Protein AF-A0A2E7DE19-F1 (afdb_monomer)

Radius of gyration: 15.9 Å; Cα contacts (8 Å, |Δi|>4): 62; chains: 1; bounding box: 41×29×39 Å

Structure (mmCIF, N/CA/C/O backbone):
data_AF-A0A2E7DE19-F1
#
_entry.id   AF-A0A2E7DE19-F1
#
loop_
_atom_site.group_PDB
_atom_site.id
_atom_site.type_symbol
_atom_site.label_atom_id
_atom_site.label_alt_id
_atom_site.label_comp_id
_atom_site.label_asym_id
_atom_site.label_entity_id
_atom_site.label_seq_id
_atom_site.pdbx_PDB_ins_code
_atom_site.Cartn_x
_atom_site.Cartn_y
_atom_site.Cartn_z
_atom_site.occupancy
_atom_site.B_iso_or_equiv
_atom_site.auth_seq_id
_atom_site.auth_comp_id
_atom_site.auth_asym_id
_atom_site.auth_atom_id
_atom_site.pdbx_PDB_model_num
ATOM 1 N N . MET A 1 1 ? 12.618 -2.943 -17.981 1.00 48.34 1 MET A N 1
ATOM 2 C CA . MET A 1 1 ? 11.287 -3.041 -18.613 1.00 48.34 1 MET A CA 1
ATOM 3 C C . MET A 1 1 ? 10.284 -2.841 -17.489 1.00 48.34 1 MET A C 1
ATOM 5 O O . MET A 1 1 ? 10.403 -3.546 -16.498 1.00 48.34 1 MET A O 1
ATOM 9 N N . VAL A 1 2 ? 9.439 -1.812 -17.550 1.00 58.94 2 VAL A N 1
ATOM 10 C CA . VAL A 1 2 ? 8.439 -1.544 -16.502 1.00 58.94 2 VAL A CA 1
ATOM 11 C C . VAL A 1 2 ? 7.219 -2.405 -16.816 1.00 58.94 2 VAL A C 1
ATOM 13 O O . VAL A 1 2 ? 6.699 -2.320 -17.924 1.00 58.94 2 VAL A O 1
ATOM 16 N N . SER A 1 3 ? 6.830 -3.282 -15.894 1.00 68.19 3 SER A N 1
ATOM 17 C CA . SER A 1 3 ? 5.659 -4.154 -16.026 1.00 68.19 3 SER A CA 1
ATOM 18 C C . SER A 1 3 ? 4.397 -3.423 -15.575 1.00 68.19 3 SER A C 1
ATOM 20 O O . SER A 1 3 ? 4.404 -2.781 -14.527 1.00 68.19 3 SER A O 1
ATOM 22 N N . GLU A 1 4 ? 3.331 -3.520 -16.363 1.00 78.94 4 GLU A N 1
ATOM 23 C CA . GLU A 1 4 ? 2.039 -2.897 -16.070 1.00 78.94 4 GLU A CA 1
ATOM 24 C C . GLU A 1 4 ? 1.293 -3.668 -14.971 1.00 78.94 4 GLU A C 1
ATOM 26 O O . GLU A 1 4 ? 1.323 -4.900 -14.945 1.00 78.94 4 GLU A O 1
ATOM 31 N N . ILE A 1 5 ? 0.627 -2.950 -14.062 1.00 78.88 5 ILE A N 1
ATOM 32 C CA . ILE A 1 5 ? -0.225 -3.567 -13.035 1.00 78.88 5 ILE A CA 1
ATOM 33 C C . ILE A 1 5 ? -1.537 -4.000 -13.693 1.00 78.88 5 ILE A C 1
ATOM 35 O O . ILE A 1 5 ? -2.244 -3.167 -14.267 1.00 78.88 5 ILE A O 1
ATOM 39 N N . ARG A 1 6 ? -1.850 -5.296 -13.614 1.00 85.56 6 ARG A N 1
ATOM 40 C CA . ARG A 1 6 ? -3.105 -5.872 -14.114 1.00 85.56 6 ARG A CA 1
ATOM 41 C C . ARG A 1 6 ? -4.158 -5.809 -13.014 1.00 85.56 6 ARG A C 1
ATOM 43 O O . ARG A 1 6 ? -3.842 -6.063 -11.858 1.00 85.56 6 ARG A O 1
ATOM 50 N N . ASP A 1 7 ? -5.405 -5.533 -13.379 1.00 84.06 7 ASP A N 1
ATOM 51 C CA . ASP A 1 7 ? -6.487 -5.384 -12.395 1.00 84.06 7 ASP A CA 1
ATOM 52 C C . ASP A 1 7 ? -6.766 -6.691 -11.634 1.00 84.06 7 ASP A C 1
ATOM 54 O O . ASP A 1 7 ? -6.958 -6.663 -10.426 1.00 84.06 7 ASP A O 1
ATOM 58 N N . ALA A 1 8 ? -6.641 -7.846 -12.297 1.00 86.12 8 ALA A N 1
ATOM 59 C CA . ALA A 1 8 ? -6.798 -9.151 -11.647 1.00 86.12 8 ALA A CA 1
ATOM 60 C C . ALA A 1 8 ? -5.791 -9.390 -10.503 1.00 86.12 8 ALA A C 1
ATOM 62 O O . ALA A 1 8 ? -6.151 -9.978 -9.488 1.00 86.12 8 ALA A O 1
ATOM 63 N N . ASP A 1 9 ? -4.549 -8.907 -10.644 1.00 87.44 9 ASP A N 1
ATOM 64 C CA . ASP A 1 9 ? -3.537 -9.027 -9.582 1.00 87.44 9 ASP A CA 1
ATOM 65 C C . ASP A 1 9 ? -3.875 -8.114 -8.389 1.00 87.44 9 ASP A C 1
ATOM 67 O O . ASP A 1 9 ? -3.499 -8.388 -7.251 1.00 87.44 9 ASP A O 1
ATOM 71 N N . LEU A 1 10 ? -4.568 -7.002 -8.652 1.00 88.00 10 LEU A N 1
ATOM 72 C CA . LEU A 1 10 ? -4.961 -6.027 -7.641 1.00 88.00 10 LEU A CA 1
ATOM 73 C C . LEU A 1 10 ? -6.164 -6.517 -6.833 1.00 88.00 10 LEU A C 1
ATOM 75 O O . LEU A 1 10 ? -6.169 -6.370 -5.613 1.00 88.00 10 LEU A O 1
ATOM 79 N N . ASP A 1 11 ? -7.130 -7.148 -7.498 1.00 89.25 11 ASP A N 1
ATOM 80 C CA . ASP A 1 11 ? -8.281 -7.774 -6.847 1.00 89.25 11 ASP A CA 1
ATOM 81 C C . ASP A 1 11 ? -7.835 -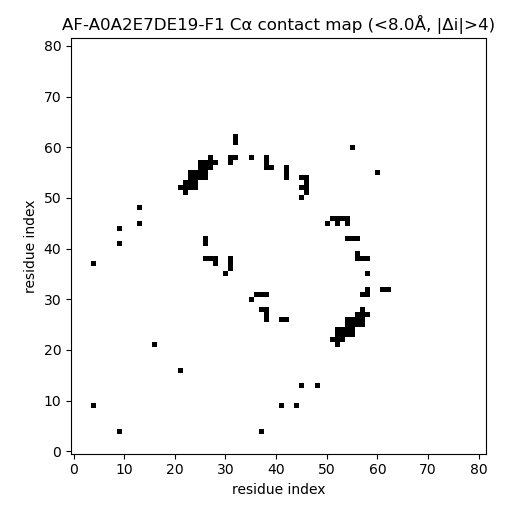8.909 -5.908 1.00 89.25 11 ASP A C 1
ATOM 83 O O . ASP A 1 11 ? -8.255 -8.964 -4.752 1.00 89.25 11 ASP A O 1
ATOM 87 N N . GLU A 1 12 ? -6.915 -9.771 -6.359 1.00 91.88 12 GLU A N 1
ATOM 88 C CA . GLU A 1 12 ? -6.355 -10.851 -5.533 1.00 91.88 12 GLU A CA 1
ATOM 89 C C . GLU A 1 12 ? -5.590 -10.308 -4.312 1.00 91.88 12 GLU A C 1
ATOM 91 O O . GLU A 1 12 ? -5.714 -10.831 -3.198 1.00 91.88 12 GLU A O 1
ATOM 96 N N . LEU A 1 13 ? -4.838 -9.217 -4.494 1.00 90.00 13 LEU A N 1
ATOM 97 C CA . LEU A 1 13 ? -4.145 -8.530 -3.405 1.00 90.00 13 LEU A CA 1
ATOM 98 C C . LEU A 1 13 ? -5.127 -7.970 -2.364 1.00 90.00 13 LEU A C 1
ATOM 100 O O . LEU A 1 13 ? -4.895 -8.127 -1.165 1.00 90.00 13 LEU A O 1
ATOM 104 N N . ILE A 1 14 ? -6.209 -7.326 -2.807 1.00 91.19 14 ILE A N 1
ATOM 105 C CA . ILE A 1 14 ? -7.229 -6.744 -1.924 1.00 91.19 14 ILE A CA 1
ATOM 106 C C . ILE A 1 14 ? -7.887 -7.830 -1.069 1.00 91.19 14 ILE A C 1
ATOM 108 O O . ILE A 1 14 ? -7.988 -7.660 0.146 1.00 91.19 14 ILE A O 1
ATOM 112 N N . GLU A 1 15 ? -8.298 -8.949 -1.671 1.00 92.38 15 GLU A N 1
ATOM 113 C CA . GLU A 1 15 ? -8.901 -10.055 -0.917 1.00 92.38 15 GLU A CA 1
ATOM 114 C C . GLU A 1 15 ? -7.902 -10.663 0.075 1.00 92.38 15 GLU A C 1
ATOM 116 O O . GLU A 1 15 ? -8.238 -10.878 1.237 1.00 92.38 15 GLU A O 1
ATOM 121 N N . THR A 1 16 ? -6.637 -10.821 -0.325 1.00 91.50 16 THR A N 1
ATOM 122 C CA . THR A 1 16 ? -5.581 -11.313 0.576 1.00 91.50 16 THR A CA 1
ATOM 123 C C . THR A 1 16 ? -5.402 -10.410 1.801 1.00 91.50 16 THR A C 1
ATOM 125 O O . THR A 1 16 ? -5.271 -10.896 2.924 1.00 91.50 16 THR A O 1
ATOM 128 N N . ILE A 1 17 ? -5.391 -9.090 1.605 1.00 90.00 17 ILE A N 1
ATOM 129 C CA . ILE A 1 17 ? -5.240 -8.109 2.689 1.00 90.00 17 ILE A CA 1
ATOM 130 C C . ILE A 1 17 ? -6.475 -8.109 3.595 1.00 90.00 17 ILE A C 1
ATOM 132 O O . ILE A 1 17 ? -6.342 -8.051 4.820 1.00 90.00 17 ILE A O 1
ATOM 136 N N . ARG A 1 18 ? -7.673 -8.219 3.009 1.00 88.44 18 ARG A N 1
ATOM 137 C CA . ARG A 1 18 ? -8.932 -8.308 3.752 1.00 88.44 18 ARG A CA 1
ATOM 138 C C . ARG A 1 18 ? -8.973 -9.549 4.640 1.00 88.44 18 ARG A C 1
ATOM 140 O O . ARG A 1 18 ? -9.309 -9.425 5.816 1.00 88.44 18 ARG A O 1
ATOM 147 N N . ASP A 1 19 ? -8.584 -10.705 4.111 1.00 92.06 19 ASP A N 1
ATOM 148 C CA . ASP A 1 19 ? -8.557 -11.971 4.850 1.00 92.06 19 ASP A CA 1
ATOM 149 C C . ASP A 1 19 ? -7.551 -11.957 6.007 1.00 92.06 19 ASP A C 1
ATOM 151 O O . ASP A 1 19 ? -7.771 -12.592 7.039 1.00 92.06 19 ASP A O 1
ATOM 155 N N . GLN A 1 20 ? -6.456 -11.205 5.869 1.00 90.25 20 GLN A N 1
ATOM 156 C CA . GLN A 1 20 ? -5.472 -11.039 6.939 1.00 90.25 20 GLN A CA 1
ATOM 157 C C . GLN A 1 20 ? -5.924 -10.075 8.045 1.00 90.25 20 GLN A C 1
ATOM 159 O O . GLN A 1 20 ? -5.313 -10.066 9.113 1.00 90.25 20 GLN A O 1
ATOM 164 N N . GLY A 1 21 ? -6.976 -9.278 7.822 1.00 86.38 21 GLY A N 1
ATOM 165 C CA . GLY A 1 21 ? -7.527 -8.368 8.831 1.00 86.38 21 GLY A CA 1
ATOM 166 C C . GLY A 1 21 ? -6.540 -7.299 9.310 1.00 86.38 21 GLY A C 1
ATOM 167 O O . GLY A 1 21 ? -6.586 -6.900 10.472 1.00 86.38 21 GLY A O 1
ATOM 168 N N . VAL A 1 22 ? -5.616 -6.870 8.447 1.00 89.00 22 VAL A N 1
ATOM 169 C CA . VAL A 1 22 ? -4.613 -5.853 8.789 1.00 89.00 22 VAL A CA 1
ATOM 170 C C . VAL A 1 22 ? -5.227 -4.452 8.835 1.00 89.00 22 VAL A C 1
ATOM 172 O O . VAL A 1 22 ? -6.144 -4.132 8.082 1.00 89.00 22 VAL A O 1
ATOM 175 N N . GLU A 1 23 ? -4.696 -3.599 9.710 1.00 85.88 23 GLU A N 1
ATOM 176 C CA . GLU A 1 23 ? -5.176 -2.220 9.900 1.00 85.88 23 GLU A CA 1
ATOM 177 C C . GLU A 1 23 ? -4.409 -1.198 9.040 1.00 85.88 23 GLU A C 1
ATOM 179 O O . GLU A 1 23 ? -4.930 -0.121 8.747 1.00 85.88 23 GLU A O 1
ATOM 184 N N . SER A 1 24 ? -3.190 -1.538 8.600 1.00 88.44 24 SER A N 1
ATOM 185 C CA . SER A 1 24 ? -2.307 -0.646 7.840 1.00 88.44 24 SER A CA 1
ATOM 186 C C . SER A 1 24 ? -1.436 -1.413 6.836 1.00 88.44 24 SER A C 1
ATOM 188 O O . SER A 1 24 ? -0.985 -2.526 7.119 1.00 88.44 24 SER A O 1
ATOM 190 N N . VAL A 1 25 ? -1.189 -0.824 5.660 1.00 91.00 25 VAL A N 1
ATOM 191 C CA . VAL A 1 25 ? -0.374 -1.390 4.571 1.00 91.00 25 VAL A CA 1
ATOM 192 C C . VAL A 1 25 ? 0.596 -0.346 4.019 1.00 91.00 25 VAL A C 1
ATOM 194 O O . VAL A 1 25 ? 0.206 0.754 3.626 1.00 91.00 25 VAL A O 1
ATOM 197 N N . ALA A 1 26 ? 1.869 -0.727 3.908 1.00 88.25 26 ALA A N 1
ATOM 198 C CA . ALA A 1 26 ? 2.892 0.059 3.226 1.00 88.25 26 ALA A CA 1
ATOM 199 C C . ALA A 1 26 ? 3.116 -0.455 1.794 1.00 88.25 26 ALA A C 1
ATOM 201 O O . ALA A 1 26 ? 3.332 -1.649 1.581 1.00 88.25 26 ALA A O 1
ATOM 202 N N . VAL A 1 27 ? 3.107 0.448 0.813 1.00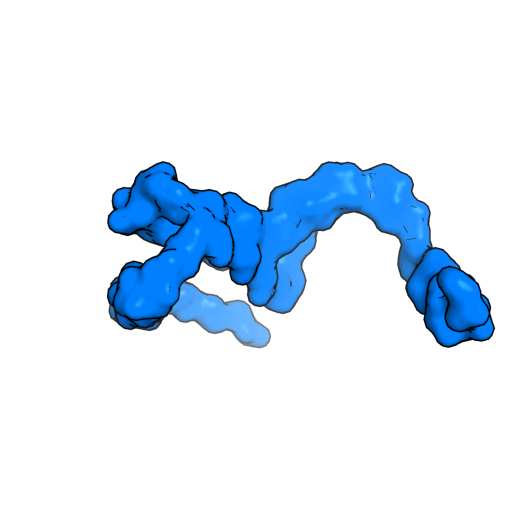 88.69 27 VAL A N 1
ATOM 203 C CA . VAL A 1 27 ? 3.304 0.131 -0.609 1.00 88.69 27 VAL A CA 1
ATOM 204 C C . VAL A 1 27 ? 4.658 0.665 -1.075 1.00 88.69 27 VAL A C 1
ATOM 206 O O . VAL A 1 27 ? 4.890 1.876 -1.083 1.00 88.69 27 VAL A O 1
ATOM 209 N N . CYS A 1 28 ? 5.543 -0.247 -1.488 1.00 85.25 28 CYS A N 1
ATOM 210 C CA . CYS A 1 28 ? 6.918 0.058 -1.887 1.00 85.25 28 CYS A CA 1
ATOM 211 C C . CYS A 1 28 ? 7.246 -0.571 -3.247 1.00 85.25 28 CYS A C 1
ATOM 213 O O . CYS A 1 28 ? 7.405 -1.787 -3.355 1.00 85.25 28 CYS A O 1
ATOM 215 N N . PHE A 1 29 ? 7.402 0.254 -4.279 1.00 83.81 29 PHE A N 1
ATOM 216 C CA . PHE A 1 29 ? 7.843 -0.166 -5.608 1.00 83.81 29 PHE A CA 1
ATOM 217 C C . PHE A 1 29 ? 9.267 0.313 -5.896 1.00 83.81 29 PHE A C 1
ATOM 219 O O . PHE A 1 29 ? 9.692 1.402 -5.509 1.00 83.81 29 PHE A O 1
ATOM 226 N N . LEU A 1 30 ? 10.014 -0.489 -6.657 1.00 78.06 30 LEU A N 1
ATOM 227 C CA . LEU A 1 30 ? 11.321 -0.079 -7.162 1.00 78.06 30 LEU A CA 1
ATOM 228 C C . LEU A 1 30 ? 11.168 1.140 -8.086 1.00 78.06 30 LEU A C 1
ATOM 230 O O . LEU A 1 30 ? 10.329 1.144 -8.984 1.00 78.06 30 LEU A O 1
ATOM 234 N N . PHE A 1 31 ? 12.013 2.157 -7.885 1.00 71.56 31 PHE A N 1
ATOM 235 C CA . PHE A 1 31 ? 12.006 3.428 -8.629 1.00 71.56 31 PHE A CA 1
ATOM 236 C C . PHE A 1 31 ? 10.757 4.310 -8.443 1.00 71.56 31 PHE A C 1
ATOM 238 O O . PHE A 1 31 ? 10.568 5.261 -9.206 1.00 71.56 31 PHE A O 1
ATOM 245 N N . SER A 1 32 ? 9.945 4.077 -7.408 1.00 65.81 32 SER A N 1
ATOM 246 C CA . SER A 1 32 ? 8.760 4.898 -7.107 1.00 65.81 32 SER A CA 1
ATOM 247 C C . SER A 1 32 ? 9.072 6.386 -6.892 1.00 65.81 32 SER A C 1
ATOM 249 O O . SER A 1 32 ? 8.262 7.248 -7.220 1.00 65.81 32 SER A O 1
ATOM 251 N N . PHE A 1 33 ? 10.288 6.720 -6.448 1.00 62.44 33 PHE A N 1
ATOM 252 C CA . PHE A 1 33 ? 10.768 8.105 -6.335 1.00 62.44 33 PHE A CA 1
ATOM 253 C C . PHE A 1 33 ? 10.914 8.840 -7.685 1.00 62.44 33 PHE A C 1
ATOM 255 O O . PHE A 1 33 ? 10.926 10.073 -7.709 1.00 62.44 33 PHE A O 1
ATOM 262 N N . LEU A 1 34 ? 11.069 8.106 -8.794 1.00 70.62 34 LEU A N 1
ATOM 263 C CA . LEU A 1 34 ? 11.133 8.638 -10.164 1.00 70.62 34 LEU A CA 1
ATOM 264 C C . LEU A 1 34 ? 9.759 8.616 -10.834 1.00 70.62 34 LEU A C 1
ATOM 266 O O . LEU A 1 34 ? 9.411 9.559 -11.539 1.00 70.62 34 LEU A O 1
ATOM 270 N N . ASN A 1 35 ? 8.992 7.545 -10.621 1.00 77.44 35 ASN A N 1
ATOM 271 C CA . ASN A 1 35 ? 7.646 7.389 -11.156 1.00 77.44 35 ASN A CA 1
ATOM 272 C C . ASN A 1 35 ? 6.739 6.685 -10.127 1.00 77.44 35 ASN A C 1
ATOM 274 O O . ASN A 1 35 ? 6.723 5.454 -10.074 1.00 77.44 35 ASN A O 1
ATOM 278 N N . PRO A 1 36 ? 5.965 7.442 -9.332 1.00 81.69 36 PRO A N 1
ATOM 279 C CA . PRO A 1 36 ? 5.113 6.880 -8.287 1.00 81.69 36 PRO A CA 1
ATOM 280 C C . PRO A 1 36 ? 3.772 6.353 -8.805 1.00 81.69 36 PRO A C 1
ATOM 282 O O . PRO A 1 36 ? 2.988 5.843 -8.015 1.00 81.69 36 PRO A O 1
ATOM 285 N N . SER A 1 37 ? 3.495 6.437 -10.113 1.00 85.31 37 SER A N 1
ATOM 286 C CA . SER A 1 37 ? 2.184 6.082 -10.690 1.00 85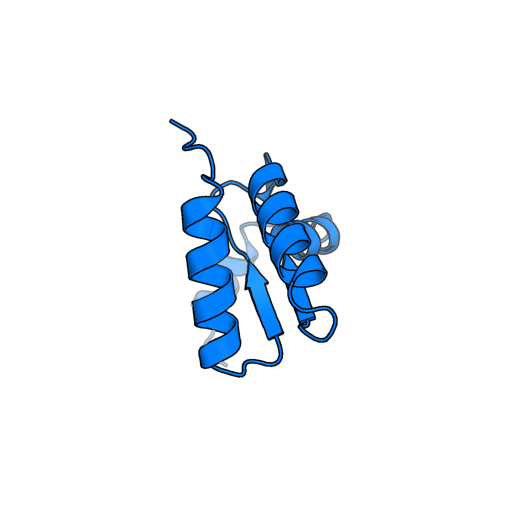.31 37 SER A CA 1
ATOM 287 C C . SER A 1 37 ? 1.682 4.689 -10.294 1.00 85.31 37 SER A C 1
ATOM 289 O O . SER A 1 37 ? 0.487 4.502 -10.081 1.00 85.31 37 SER A O 1
ATOM 291 N N . HIS A 1 38 ? 2.583 3.715 -10.160 1.00 86.81 38 HIS A N 1
ATOM 292 C CA . HIS A 1 38 ? 2.243 2.365 -9.712 1.00 86.81 38 HIS A CA 1
ATOM 293 C C . HIS A 1 38 ? 1.847 2.312 -8.233 1.00 86.81 38 HIS A C 1
ATOM 295 O O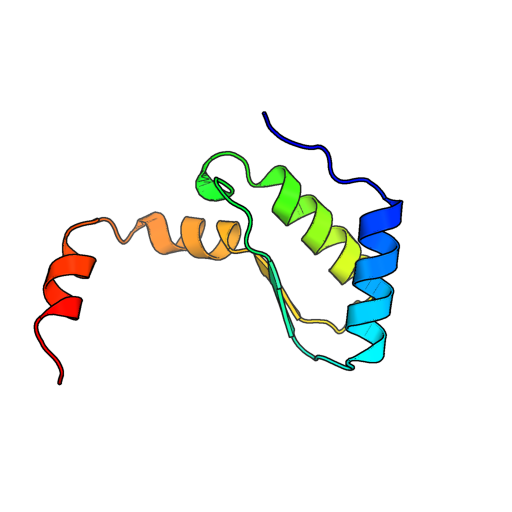 . HIS A 1 38 ? 0.844 1.685 -7.901 1.00 86.81 38 HIS A O 1
ATOM 301 N N . GLU A 1 39 ? 2.576 3.008 -7.358 1.00 86.69 39 GLU A N 1
ATOM 302 C CA . GLU A 1 39 ? 2.223 3.103 -5.936 1.00 86.69 39 GLU A CA 1
ATOM 303 C C . GLU A 1 39 ? 0.906 3.842 -5.738 1.00 86.69 39 GLU A C 1
ATOM 305 O O . GLU A 1 39 ? 0.046 3.383 -4.995 1.00 86.69 39 GLU A O 1
ATOM 310 N N . GLU A 1 40 ? 0.720 4.953 -6.448 1.00 88.62 40 GLU A N 1
ATOM 311 C CA . GLU A 1 40 ? -0.501 5.752 -6.382 1.00 88.62 40 GLU A CA 1
ATOM 312 C C . GLU A 1 40 ? -1.719 4.950 -6.869 1.00 88.62 40 GLU A C 1
ATOM 314 O O . GLU A 1 40 ? -2.793 5.045 -6.271 1.00 88.62 40 GLU A O 1
ATOM 319 N N . ARG A 1 41 ? -1.562 4.117 -7.911 1.00 90.31 41 ARG A N 1
ATOM 320 C CA . ARG A 1 41 ? -2.631 3.238 -8.414 1.00 90.31 41 ARG A CA 1
ATOM 321 C C . ARG A 1 41 ? -3.001 2.154 -7.404 1.00 90.31 41 ARG A C 1
ATOM 323 O O . ARG A 1 41 ? -4.184 1.996 -7.114 1.00 90.31 41 ARG A O 1
ATOM 330 N N . VAL A 1 42 ? -2.016 1.441 -6.854 1.00 90.44 42 VAL A N 1
ATOM 331 C CA . VAL A 1 42 ? -2.263 0.397 -5.842 1.00 90.44 42 VAL A CA 1
ATOM 332 C C . VAL A 1 42 ? -2.869 1.006 -4.586 1.00 90.44 42 VAL A C 1
ATOM 334 O O . VAL A 1 42 ? -3.875 0.516 -4.085 1.00 90.44 42 VAL A O 1
ATOM 337 N N . GLY A 1 43 ? -2.310 2.119 -4.110 1.00 91.12 43 GLY A N 1
ATOM 338 C CA . GLY A 1 43 ? -2.807 2.785 -2.917 1.00 91.12 43 GLY A CA 1
ATOM 339 C C . GLY A 1 43 ? -4.234 3.287 -3.063 1.00 91.12 43 GLY A C 1
ATOM 340 O O . GLY A 1 43 ? -5.018 3.174 -2.126 1.00 91.12 43 GLY A O 1
ATOM 341 N N . ARG A 1 44 ? -4.600 3.803 -4.242 1.00 91.19 44 ARG A N 1
ATOM 342 C CA . ARG A 1 44 ? -5.981 4.203 -4.520 1.00 91.19 44 ARG A CA 1
ATOM 343 C C . ARG A 1 44 ? -6.929 3.012 -4.474 1.00 91.19 44 ARG A C 1
ATOM 345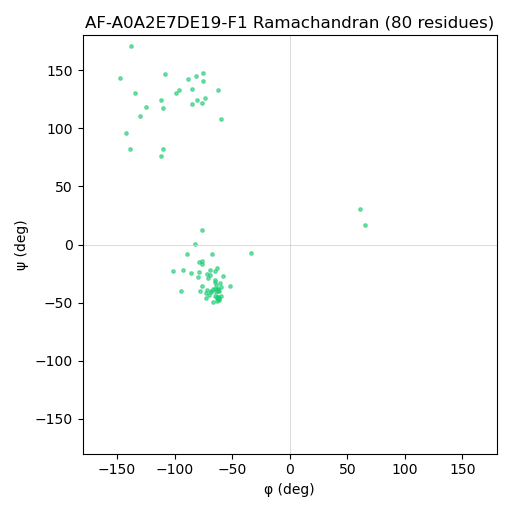 O O . ARG A 1 44 ? -7.923 3.088 -3.770 1.00 91.19 44 ARG A O 1
ATOM 352 N N . ALA A 1 45 ? -6.596 1.915 -5.146 1.00 91.31 45 ALA A N 1
ATOM 353 C CA . ALA A 1 45 ? -7.452 0.734 -5.148 1.00 91.31 45 ALA A CA 1
ATOM 354 C C . ALA A 1 45 ? -7.640 0.137 -3.744 1.00 91.31 45 ALA A C 1
ATOM 356 O O . ALA A 1 45 ? -8.756 -0.226 -3.384 1.00 91.31 45 ALA A O 1
ATOM 357 N N . LEU A 1 46 ? -6.582 0.106 -2.926 1.00 90.56 46 LEU A N 1
ATOM 358 C CA . LEU A 1 46 ? -6.673 -0.337 -1.532 1.00 90.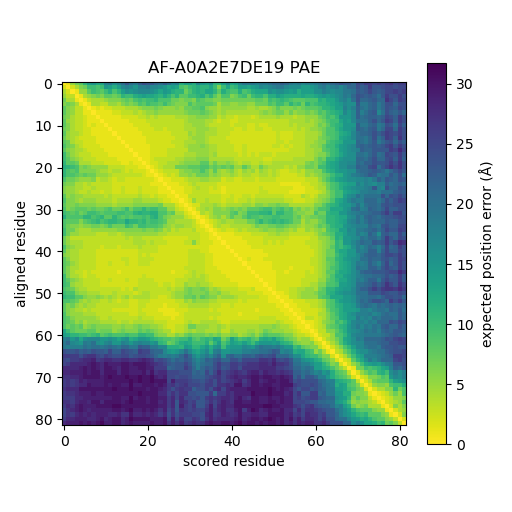56 46 LEU A CA 1
ATOM 359 C C . LEU A 1 46 ? -7.584 0.572 -0.697 1.00 90.56 46 LEU A C 1
ATOM 361 O O . LEU A 1 46 ? -8.445 0.073 0.021 1.00 90.56 46 LEU A O 1
ATOM 365 N N . ARG A 1 47 ? -7.441 1.898 -0.822 1.00 90.75 47 ARG A N 1
ATOM 366 C CA . ARG A 1 47 ? -8.290 2.868 -0.107 1.00 90.75 47 ARG A CA 1
ATOM 367 C C . ARG A 1 47 ? -9.748 2.819 -0.576 1.00 90.75 47 ARG A C 1
ATOM 369 O O . ARG A 1 47 ? -10.649 2.929 0.250 1.00 90.75 47 ARG A O 1
ATOM 376 N N . ASP A 1 48 ? -9.980 2.628 -1.874 1.00 91.62 48 ASP A N 1
ATOM 377 C CA . ASP A 1 48 ? -11.324 2.527 -2.453 1.00 91.62 48 ASP A CA 1
ATOM 378 C C . ASP A 1 48 ? -12.029 1.236 -2.004 1.00 91.62 48 ASP A C 1
ATOM 380 O O . ASP A 1 48 ? -13.215 1.253 -1.674 1.00 91.62 48 ASP A O 1
ATOM 384 N N . ALA A 1 49 ? -11.301 0.116 -1.949 1.00 90.38 49 ALA A N 1
ATOM 385 C CA . ALA A 1 49 ? -11.846 -1.174 -1.532 1.00 90.38 49 ALA A CA 1
ATOM 386 C C . ALA A 1 49 ? -11.974 -1.325 -0.006 1.00 90.38 49 ALA A C 1
ATOM 388 O O . ALA A 1 49 ? -12.824 -2.083 0.471 1.00 90.38 49 ALA A O 1
ATOM 389 N N . MET A 1 50 ? -11.122 -0.641 0.763 1.00 89.56 50 MET A N 1
ATOM 390 C CA . MET A 1 50 ? -11.055 -0.721 2.224 1.00 89.56 50 MET A CA 1
ATOM 391 C C . MET A 1 50 ? -10.850 0.682 2.826 1.00 89.56 50 MET A C 1
ATOM 393 O O . MET A 1 50 ? -9.733 1.043 3.190 1.00 89.56 50 MET A O 1
ATOM 397 N N . PRO A 1 51 ? -11.920 1.481 3.001 1.00 87.62 51 PRO A N 1
ATOM 398 C CA . PRO A 1 51 ? -11.804 2.873 3.454 1.00 87.62 51 PRO A CA 1
ATOM 399 C C . PRO A 1 51 ? -11.223 3.054 4.863 1.00 87.62 51 PRO A C 1
ATOM 401 O O . PRO A 1 51 ? -10.776 4.142 5.213 1.00 87.62 51 PRO A O 1
ATOM 404 N N . THR A 1 52 ? -11.270 2.009 5.692 1.00 87.75 52 THR A N 1
ATOM 405 C CA . THR A 1 52 ? -10.712 2.001 7.052 1.00 87.75 52 THR A CA 1
ATOM 406 C C . THR A 1 52 ? -9.251 1.563 7.097 1.00 87.75 52 THR A C 1
ATOM 408 O O . THR A 1 52 ? -8.650 1.629 8.163 1.00 87.75 52 THR A O 1
ATOM 411 N N . LEU A 1 53 ? -8.698 1.081 5.980 1.00 90.88 53 LEU A N 1
ATOM 412 C CA . LEU A 1 53 ? -7.316 0.629 5.892 1.00 90.88 53 LEU A CA 1
ATOM 413 C C . LEU A 1 53 ? -6.396 1.838 5.733 1.00 90.88 53 LEU A C 1
ATOM 415 O O . LEU A 1 53 ? -6.533 2.624 4.792 1.00 90.88 53 LEU A O 1
ATOM 419 N N . GLU A 1 54 ? -5.426 1.973 6.630 1.00 90.69 54 GLU A N 1
ATOM 420 C CA . GLU A 1 54 ? -4.380 2.971 6.463 1.00 90.69 54 GLU A CA 1
ATOM 421 C C . GLU A 1 54 ? -3.416 2.513 5.359 1.00 90.69 54 GLU A C 1
ATOM 423 O O . GLU A 1 54 ? -2.892 1.401 5.387 1.00 90.69 54 GLU A O 1
ATOM 428 N N . VAL A 1 55 ? -3.186 3.357 4.353 1.00 91.56 55 VAL A N 1
ATOM 429 C CA . VAL A 1 55 ? -2.302 3.020 3.231 1.00 91.56 55 VAL A CA 1
ATOM 430 C C . VAL A 1 55 ? -1.227 4.078 3.092 1.00 91.56 55 VAL A C 1
ATOM 432 O O . VAL A 1 55 ? -1.533 5.238 2.800 1.00 91.56 55 VAL A O 1
ATOM 435 N N . VAL A 1 56 ? 0.023 3.653 3.247 1.00 88.69 56 VAL A N 1
ATOM 436 C CA . VAL A 1 56 ? 1.205 4.515 3.207 1.00 88.69 56 VAL A CA 1
ATOM 437 C C . VAL A 1 56 ? 2.029 4.203 1.962 1.00 88.69 56 VAL A C 1
ATOM 439 O O . VAL A 1 56 ? 2.437 3.060 1.748 1.00 88.69 56 VAL A O 1
ATOM 442 N N . LEU A 1 57 ? 2.298 5.212 1.132 1.00 89.06 57 LEU A N 1
ATOM 443 C CA . LEU A 1 57 ? 3.117 5.048 -0.071 1.00 89.06 57 LEU A CA 1
ATOM 444 C C . LEU A 1 57 ? 4.567 5.447 0.203 1.00 89.06 57 LEU A C 1
ATOM 446 O O . LEU A 1 57 ? 4.838 6.527 0.733 1.00 89.06 57 LEU A O 1
ATOM 450 N N . SER A 1 58 ? 5.526 4.619 -0.214 1.00 80.81 58 SER A N 1
ATOM 451 C CA . SER A 1 58 ? 6.950 4.929 -0.026 1.00 80.81 58 SER A CA 1
ATOM 452 C C . SER A 1 58 ? 7.360 6.232 -0.730 1.00 80.81 58 SER A C 1
ATOM 454 O O . SER A 1 58 ? 8.186 6.992 -0.221 1.00 80.81 58 SER A O 1
ATOM 456 N N . SER A 1 59 ? 6.731 6.541 -1.866 1.00 77.50 59 SER A N 1
ATOM 457 C CA . SER A 1 59 ? 6.913 7.790 -2.607 1.00 77.50 59 SER A CA 1
ATOM 458 C C . SER A 1 59 ? 6.359 9.031 -1.903 1.00 77.50 59 SER A C 1
ATOM 460 O O . SER A 1 59 ? 6.883 10.120 -2.142 1.00 77.50 59 SER A O 1
ATOM 462 N N . GLU A 1 60 ? 5.355 8.904 -1.030 1.00 75.56 60 GLU A N 1
ATOM 463 C CA . GLU A 1 60 ? 4.860 10.010 -0.195 1.00 75.56 60 GLU A CA 1
ATOM 464 C C . GLU A 1 60 ? 5.882 10.325 0.908 1.00 75.56 60 GLU A C 1
ATOM 466 O O . GLU A 1 60 ? 6.308 11.475 1.039 1.00 75.56 60 GLU A O 1
ATOM 471 N N . ILE A 1 61 ? 6.399 9.292 1.585 1.00 69.12 61 ILE A N 1
ATOM 472 C CA . ILE A 1 61 ? 7.436 9.437 2.621 1.00 69.12 61 ILE A CA 1
ATOM 473 C C . ILE A 1 61 ? 8.728 10.025 2.033 1.00 69.12 61 ILE A C 1
ATOM 475 O O . ILE A 1 61 ? 9.311 10.957 2.583 1.00 69.12 61 ILE A O 1
ATOM 479 N N . LEU A 1 62 ? 9.194 9.513 0.887 1.00 57.34 62 LEU A N 1
ATOM 480 C CA . LEU A 1 62 ? 10.434 9.975 0.249 1.00 57.34 62 LEU A CA 1
ATOM 481 C C . LEU A 1 62 ? 10.326 11.393 -0.337 1.00 57.34 62 LEU A C 1
ATOM 483 O O . LEU A 1 62 ? 11.352 12.050 -0.534 1.00 57.34 62 LEU A O 1
ATOM 487 N N . ARG A 1 63 ? 9.110 11.878 -0.629 1.00 52.34 63 ARG A N 1
ATOM 488 C CA . ARG A 1 63 ? 8.868 13.275 -1.024 1.00 52.34 63 ARG A CA 1
ATOM 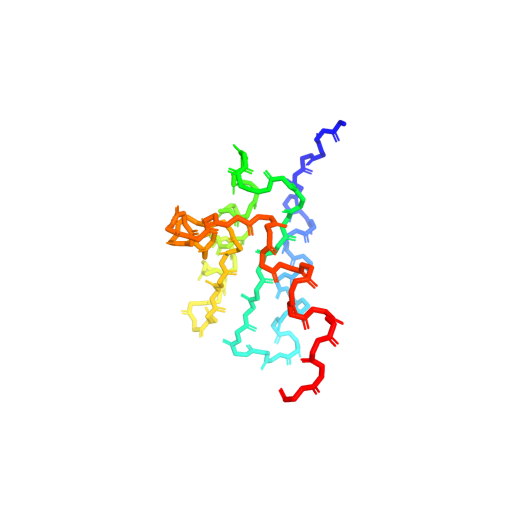489 C C . ARG A 1 63 ? 9.004 14.217 0.174 1.00 52.34 63 ARG A C 1
ATOM 491 O O . ARG A 1 63 ? 9.647 15.253 0.014 1.00 52.34 63 ARG A O 1
ATOM 498 N N . GLU A 1 64 ? 8.492 13.840 1.347 1.00 48.19 64 GLU A N 1
ATOM 499 C CA . GLU A 1 64 ? 8.733 14.565 2.608 1.00 48.19 64 GLU A CA 1
ATOM 500 C C . GLU A 1 64 ? 10.211 14.510 3.026 1.00 48.19 64 GLU A C 1
ATOM 502 O O . GLU A 1 64 ? 10.790 15.517 3.426 1.00 48.19 64 GLU A O 1
ATOM 507 N N . PHE A 1 65 ? 10.879 13.375 2.813 1.00 46.22 65 PHE A N 1
ATOM 508 C CA . PHE A 1 65 ? 12.302 13.187 3.119 1.00 46.22 65 PHE A CA 1
ATOM 509 C C . PHE A 1 65 ? 13.281 13.836 2.120 1.00 46.22 65 PHE A C 1
ATOM 511 O O . PHE A 1 65 ? 14.488 13.594 2.196 1.00 46.22 65 PHE A O 1
ATOM 518 N N . ARG A 1 66 ? 12.832 14.713 1.206 1.00 48.31 66 ARG A N 1
ATOM 519 C CA . ARG A 1 66 ? 13.748 15.485 0.337 1.00 48.31 66 ARG A CA 1
ATOM 520 C C . ARG A 1 66 ? 14.603 16.520 1.082 1.00 48.31 66 ARG A C 1
ATOM 522 O O . ARG A 1 66 ? 15.541 17.036 0.471 1.00 48.31 66 ARG A O 1
ATOM 529 N N . GLU A 1 67 ? 14.358 16.764 2.371 1.00 44.19 67 GLU A N 1
ATOM 530 C CA . GLU A 1 67 ? 15.308 17.471 3.246 1.00 44.19 67 GLU A CA 1
ATOM 531 C C . GLU A 1 67 ? 16.467 16.597 3.749 1.00 44.19 67 GLU A C 1
ATOM 533 O O . GLU A 1 67 ? 17.491 17.133 4.161 1.00 44.19 67 GLU A O 1
ATOM 538 N N . TYR A 1 68 ? 16.392 15.269 3.642 1.00 48.44 68 TYR A N 1
ATOM 539 C CA . TYR A 1 68 ? 17.501 14.387 3.999 1.00 48.44 68 TYR A CA 1
ATOM 540 C C . TYR A 1 68 ? 18.076 13.715 2.756 1.00 48.44 68 TYR A C 1
ATOM 542 O O . TYR A 1 68 ? 17.932 12.522 2.496 1.00 48.44 68 TYR A O 1
ATOM 550 N N . ARG A 1 69 ? 18.848 14.499 2.003 1.00 47.06 69 ARG A N 1
ATOM 551 C CA . ARG A 1 69 ? 20.110 13.946 1.504 1.00 47.06 69 ARG A CA 1
ATOM 552 C C . ARG A 1 69 ? 21.137 14.050 2.642 1.00 47.06 69 ARG A C 1
ATOM 554 O 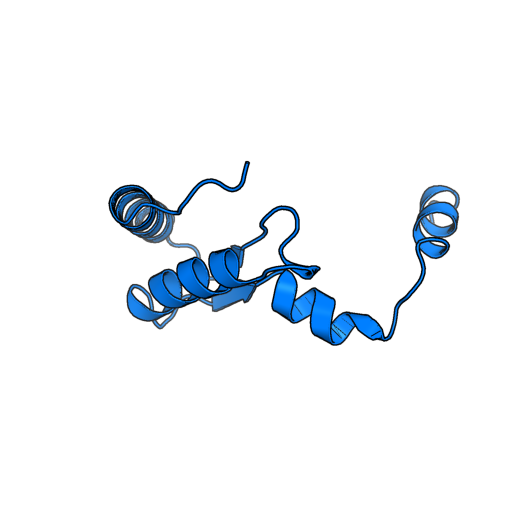O . ARG A 1 69 ? 21.137 15.080 3.308 1.00 47.06 69 ARG A O 1
ATOM 561 N N . PRO A 1 70 ? 22.069 13.089 2.807 1.00 49.69 70 PRO A N 1
ATOM 562 C CA . PRO A 1 70 ? 22.558 12.252 1.716 1.00 49.69 70 PRO A CA 1
ATOM 563 C C . PRO A 1 70 ? 22.733 10.767 2.070 1.00 49.69 70 PRO A C 1
ATOM 565 O O . PRO A 1 70 ? 22.815 10.350 3.221 1.00 49.69 70 PRO A O 1
ATOM 568 N N . THR A 1 71 ? 22.983 10.006 1.012 1.00 50.31 71 THR A N 1
ATOM 569 C CA . THR A 1 71 ? 23.774 8.767 0.919 1.00 50.31 71 THR A CA 1
ATOM 570 C C . THR A 1 71 ? 25.007 8.675 1.856 1.00 50.31 71 THR A C 1
ATOM 572 O O . THR A 1 71 ? 25.615 7.615 1.948 1.00 50.31 71 THR A O 1
ATOM 575 N N . SER A 1 72 ? 25.396 9.732 2.581 1.00 45.97 72 SER A N 1
ATOM 576 C CA . SER A 1 72 ? 26.489 9.721 3.559 1.00 45.97 72 SER A CA 1
ATOM 577 C C . SER A 1 72 ? 26.086 9.258 4.965 1.00 45.97 72 SER A C 1
ATOM 579 O O . SER A 1 72 ? 26.951 8.768 5.687 1.00 45.97 72 SER A O 1
ATOM 581 N N . THR A 1 73 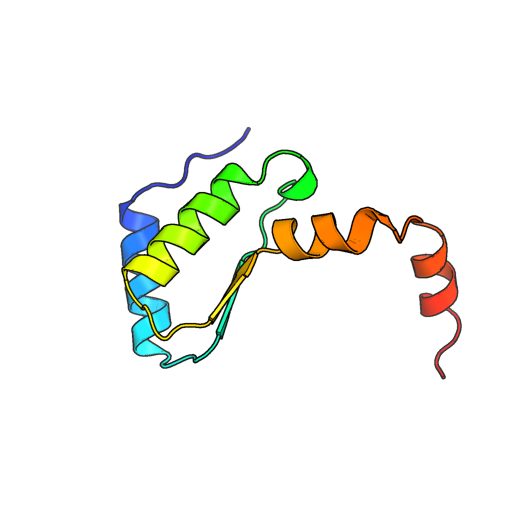? 24.819 9.370 5.389 1.00 49.00 73 THR A N 1
ATOM 582 C CA . THR A 1 73 ? 24.443 8.988 6.771 1.00 49.00 73 THR A CA 1
ATOM 583 C C . THR A 1 73 ? 24.307 7.471 6.933 1.00 49.00 73 THR A C 1
ATOM 585 O O . THR A 1 73 ? 24.526 6.942 8.020 1.00 49.00 73 THR A O 1
ATOM 588 N N . THR A 1 74 ? 24.046 6.742 5.839 1.00 49.09 74 THR A N 1
ATOM 589 C CA . THR A 1 74 ? 23.931 5.273 5.840 1.00 49.09 74 THR A CA 1
ATOM 590 C C . THR A 1 74 ? 25.249 4.579 6.204 1.00 49.09 74 THR A C 1
ATOM 592 O O . THR A 1 74 ? 25.224 3.548 6.865 1.00 49.09 74 THR A O 1
ATOM 595 N N . VAL A 1 75 ? 26.407 5.153 5.850 1.00 50.47 75 VAL A N 1
ATOM 596 C CA . VAL A 1 75 ? 27.713 4.600 6.263 1.00 50.47 75 VAL A CA 1
ATOM 597 C C . VAL A 1 75 ? 28.013 4.913 7.733 1.00 50.47 75 VAL A C 1
ATOM 599 O O . VAL A 1 75 ? 28.569 4.070 8.430 1.00 50.47 75 VAL A O 1
ATOM 602 N N . PHE A 1 76 ? 27.613 6.086 8.238 1.00 49.03 76 PHE A N 1
ATOM 603 C CA . PHE A 1 76 ? 27.880 6.462 9.632 1.00 49.03 76 PHE A CA 1
ATOM 604 C C . PHE A 1 76 ? 27.017 5.672 10.632 1.00 49.03 76 PHE A C 1
ATOM 606 O O . PHE A 1 76 ? 27.523 5.233 11.661 1.00 49.03 76 PHE A O 1
ATOM 613 N N . ALA A 1 77 ? 25.744 5.419 10.312 1.00 52.78 77 ALA A N 1
ATOM 614 C CA . ALA A 1 77 ? 24.854 4.633 11.172 1.00 52.78 77 ALA A CA 1
ATOM 615 C C . ALA A 1 77 ? 25.195 3.129 11.191 1.00 52.78 77 ALA A C 1
ATOM 617 O O . ALA A 1 77 ? 24.917 2.451 12.173 1.00 52.78 77 ALA A O 1
ATOM 618 N N . ALA A 1 78 ? 25.829 2.601 10.138 1.00 51.81 78 ALA A N 1
ATOM 619 C CA . ALA A 1 78 ? 26.196 1.185 10.062 1.00 51.81 78 ALA A CA 1
ATOM 620 C C . ALA A 1 78 ? 27.427 0.810 10.912 1.00 51.81 78 ALA A C 1
ATOM 622 O O . ALA A 1 78 ? 27.645 -0.374 11.158 1.00 51.81 78 ALA A O 1
ATOM 623 N N . ILE A 1 79 ? 28.238 1.784 11.348 1.00 59.00 79 ILE A N 1
ATOM 624 C CA . ILE A 1 79 ? 29.488 1.514 12.081 1.00 59.00 79 ILE A CA 1
ATOM 625 C C . ILE A 1 79 ? 29.369 1.706 13.596 1.00 59.00 79 ILE A C 1
ATOM 627 O O . ILE A 1 79 ? 30.138 1.109 14.347 1.00 59.00 79 ILE A O 1
ATOM 631 N N . SER A 1 80 ? 28.397 2.490 14.055 1.00 45.62 80 SER A N 1
ATOM 632 C CA . SER A 1 80 ? 28.206 2.775 15.476 1.00 45.62 80 SER A CA 1
ATOM 633 C C . SER A 1 80 ? 26.943 2.087 15.964 1.00 45.62 80 SER A C 1
ATOM 635 O O . SER A 1 80 ? 25.884 2.700 16.041 1.00 45.62 80 SER A O 1
ATOM 637 N N . GLY A 1 81 ? 27.058 0.801 16.290 1.00 54.09 81 GLY A N 1
ATOM 638 C CA . GLY A 1 81 ? 26.102 0.175 17.194 1.00 54.09 81 GLY A CA 1
ATOM 639 C C . GLY A 1 81 ? 26.135 0.905 18.539 1.00 54.09 81 GLY A C 1
ATOM 640 O O . GLY A 1 81 ? 27.121 0.791 19.267 1.00 54.09 81 GLY A O 1
ATOM 641 N N . ALA A 1 82 ? 25.084 1.672 18.825 1.00 41.25 82 ALA A N 1
ATOM 642 C CA . ALA A 1 82 ? 24.736 2.246 20.122 1.00 41.25 82 ALA A CA 1
ATOM 643 C C . ALA A 1 82 ? 23.240 2.577 20.130 1.00 41.25 82 ALA A C 1
ATOM 645 O O . ALA A 1 82 ? 22.773 3.169 19.130 1.00 41.25 82 ALA A O 1
#

Mean predicted aligned error: 11.2 Å

Sequence (82 aa):
MVSEIRDADLDELIETIRDQGVESVAVCFLFSFLNPSHEERVGRALRDAMPTLEVVLSSEILREFREYRPTSTTVFAAISGA

Solvent-accessible surface area (backbone atoms only — not comparable to full-atom values): 5143 Å² total; per-residue (Å²): 134,89,81,83,88,53,68,71,62,50,54,54,49,49,53,53,48,59,75,65,68,62,63,65,48,79,43,79,60,91,63,21,85,82,54,39,65,64,46,55,51,55,47,46,51,48,37,73,77,34,78,81,43,45,70,47,42,50,43,59,55,54,58,71,42,67,79,66,72,60,91,63,55,66,62,58,62,72,71,55,91,123

pLDDT: mean 75.49, std 17.27, range [41.25, 92.38]

Nearest PDB structures (foldseek):
  6x4k-assembly1_A-2  TM=7.355E-01  e=2.113E+00  Homo sapiens
  2vtb-assembly3_E  TM=6.486E-01  e=1.155E+00  Arabidopsis thaliana
  5kq8-assembly1_A-2  TM=7.301E-01  e=2.584E+00  Homo sapiens
  7t1g-assembly1_B  TM=7.195E-01  e=2.417E+00  Saccharomyces cerevisiae S288C

Secondary structure (DSSP, 8-state):
-PPPPPHHHHHHHHHHHHHHT-SEEEE--TTTTT-THHHHHHHHHHHHH-TTSEEEEHHHHHHHGGG---TTHHHHHHH---

Foldseek 3Di:
DDDDDDVVVLVVVLVVVVVVVDQEDEDDDPPCLVPVPVVVVSQVSNCVSPVRHHYHYPNVVVVVCPVDDDPVVVVVVVPDDD